Protein AF-A0A925WBZ6-F1 (afdb_monomer_lite)

pLDDT: mean 83.22, std 14.41, range [42.22, 98.12]

Secondary structure (DSSP, 8-state):
------PPPHHHHHHHHHHHHHHHHHHHHTT----PPPP-----EEEEE---SSS-TTTTTGGGS--SEEEEESS-TGGGT-SPPP-TT---

Sequence (92 aa):
MNSPIEMPARGQTVFRFMTALLVWGILFGLGLTGTRAAERVSIAGQWRFALDRVDDGISEEWFNKTLPDQIDLPGALQSQGFGDEISIHTPW

Radius of gyration: 36.0 Å; chains: 1; bounding box: 46×32×104 Å

Foldseek 3Di:
DDDDDDDPDPVVVVVVVVVVVVVVVVVVVVPPPDDDDPDDDDPWDKDADDDPPPVCCVVVVVVVDGHDDIDTPPDDQVVVPHDDDDDPPDDD

Structure (mmCIF, N/CA/C/O backbone):
data_AF-A0A925WBZ6-F1
#
_entry.id   AF-A0A925WBZ6-F1
#
loop_
_atom_site.group_PDB
_atom_site.id
_atom_site.type_symbol
_atom_site.label_atom_id
_atom_site.label_alt_id
_atom_site.label_comp_id
_atom_site.label_asym_id
_atom_site.label_entity_id
_atom_site.label_seq_id
_atom_site.pdbx_PDB_ins_code
_atom_site.Cartn_x
_atom_site.Cartn_y
_atom_site.Cartn_z
_atom_site.occupancy
_atom_site.B_iso_or_equiv
_atom_site.auth_seq_id
_atom_site.auth_comp_id
_atom_site.auth_asym_id
_atom_site.auth_atom_id
_atom_site.pdbx_PDB_model_num
ATOM 1 N N . MET A 1 1 ? -23.604 -4.326 91.335 1.00 44.78 1 MET A N 1
ATOM 2 C CA . MET A 1 1 ? -22.429 -4.066 90.482 1.00 44.78 1 MET A CA 1
ATOM 3 C C . MET A 1 1 ? -22.939 -4.059 89.052 1.00 44.78 1 MET A C 1
ATOM 5 O O . MET A 1 1 ? -22.923 -5.090 88.403 1.00 44.78 1 MET A O 1
ATOM 9 N N . ASN A 1 2 ? -23.534 -2.941 88.629 1.00 42.22 2 ASN A N 1
ATOM 10 C CA . ASN A 1 2 ? -24.187 -2.828 87.325 1.00 42.22 2 ASN A CA 1
ATOM 11 C C . ASN A 1 2 ? -23.466 -1.723 86.560 1.00 42.22 2 ASN A C 1
ATOM 13 O O . ASN A 1 2 ? -23.526 -0.562 86.962 1.00 42.22 2 ASN A O 1
ATOM 17 N N . SER A 1 3 ? -22.736 -2.105 85.518 1.00 57.34 3 SER A N 1
ATOM 18 C CA . SER A 1 3 ? -22.036 -1.168 84.644 1.00 57.34 3 SER A CA 1
ATOM 19 C C . SER A 1 3 ? -23.052 -0.314 83.870 1.00 57.34 3 SER A C 1
ATOM 21 O O . SER A 1 3 ? -24.055 -0.864 83.404 1.00 57.34 3 SER A O 1
ATOM 23 N N . PRO A 1 4 ? -22.831 1.002 83.709 1.00 58.88 4 PRO A N 1
ATOM 24 C CA . PRO A 1 4 ? -23.703 1.840 82.894 1.00 58.88 4 PRO A CA 1
ATOM 25 C C . PRO A 1 4 ? -23.628 1.411 81.425 1.00 58.88 4 PRO A C 1
ATOM 27 O O . PRO A 1 4 ? -22.541 1.247 80.876 1.00 58.88 4 PRO A O 1
ATOM 30 N N . ILE A 1 5 ? -24.785 1.236 80.784 1.00 64.62 5 ILE A N 1
ATOM 31 C CA . ILE A 1 5 ? -24.871 1.039 79.334 1.00 64.62 5 ILE A CA 1
ATOM 32 C C . ILE A 1 5 ? -24.672 2.414 78.690 1.00 64.62 5 ILE A C 1
ATOM 34 O O . ILE A 1 5 ? -25.578 3.247 78.700 1.00 64.62 5 ILE A O 1
ATOM 38 N N . GLU A 1 6 ? -23.476 2.671 78.164 1.00 64.12 6 GLU A N 1
ATOM 39 C CA . GLU A 1 6 ? -23.191 3.878 77.388 1.00 64.12 6 GLU A CA 1
ATOM 40 C C . GLU A 1 6 ? -23.987 3.839 76.074 1.00 64.12 6 GLU A C 1
ATOM 42 O O . GLU A 1 6 ? -23.696 3.068 75.160 1.00 64.12 6 GLU A O 1
ATOM 47 N N . MET A 1 7 ? -25.036 4.659 75.983 1.00 60.31 7 MET A N 1
ATOM 48 C CA . MET A 1 7 ? -25.761 4.871 74.732 1.00 60.31 7 MET A CA 1
ATOM 49 C C . MET A 1 7 ? -24.926 5.777 73.815 1.00 60.31 7 MET A C 1
ATOM 51 O O . MET A 1 7 ? -24.599 6.898 74.217 1.00 60.31 7 MET A O 1
ATOM 55 N N . PRO A 1 8 ? -24.595 5.358 72.580 1.00 63.12 8 PRO A N 1
ATOM 56 C CA . PRO A 1 8 ? -23.846 6.207 71.666 1.00 63.12 8 PRO A CA 1
ATOM 57 C C . PRO A 1 8 ? -24.675 7.436 71.272 1.00 63.12 8 PRO A C 1
ATOM 59 O O . PRO A 1 8 ? -25.872 7.344 70.984 1.00 63.12 8 PRO A O 1
ATOM 62 N N . ALA A 1 9 ? -24.023 8.601 71.246 1.00 66.88 9 ALA A N 1
ATOM 63 C CA . ALA A 1 9 ? -24.643 9.861 70.860 1.00 66.88 9 ALA A CA 1
ATOM 64 C C . ALA A 1 9 ? -25.266 9.739 69.459 1.00 66.88 9 ALA A C 1
ATOM 66 O O . ALA A 1 9 ? -24.594 9.379 68.493 1.00 66.88 9 ALA A O 1
ATOM 67 N N . ARG A 1 10 ? -26.557 10.077 69.346 1.00 60.59 10 ARG A N 1
ATOM 68 C CA . ARG A 1 10 ? 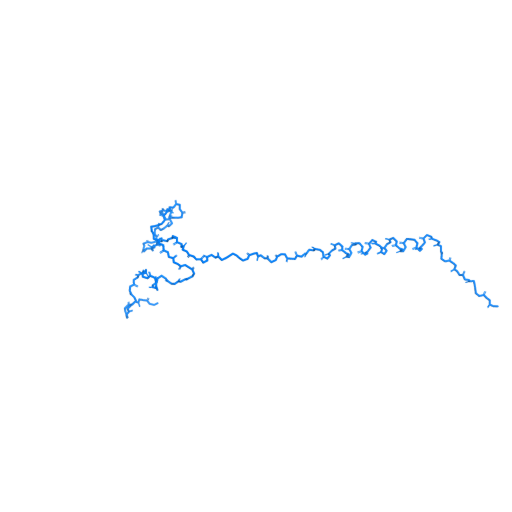-27.401 9.943 68.140 1.00 60.59 10 ARG A CA 1
ATOM 69 C C . ARG A 1 10 ? -26.739 10.449 66.842 1.00 60.59 10 ARG A C 1
ATOM 71 O O . ARG A 1 10 ? -26.999 9.903 65.776 1.00 60.59 10 ARG A O 1
ATOM 78 N N . GLY A 1 11 ? -25.867 11.459 66.930 1.00 62.56 11 GLY A N 1
ATOM 79 C CA . GLY A 1 11 ? -25.128 12.024 65.793 1.00 62.56 11 GLY A CA 1
ATOM 80 C C . GLY A 1 11 ? -23.961 11.168 65.280 1.00 62.56 11 GLY A C 1
AT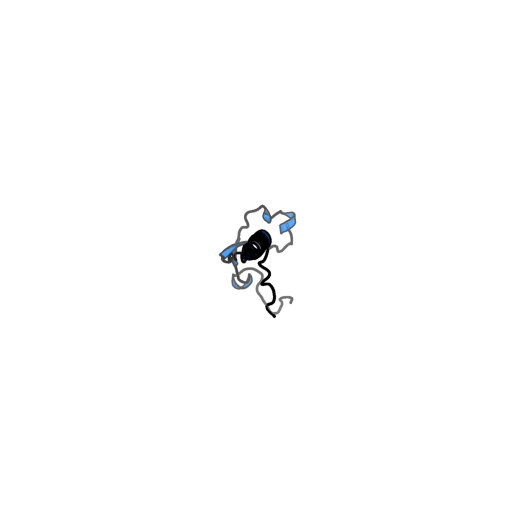OM 81 O O . GLY A 1 11 ? -23.642 11.228 64.095 1.00 62.56 11 GLY A O 1
ATOM 82 N N . GLN A 1 12 ? -23.356 10.324 66.122 1.00 63.81 12 GLN A N 1
ATOM 83 C CA . GLN A 1 12 ? -22.224 9.477 65.732 1.00 63.81 12 GLN A CA 1
ATOM 84 C C . GLN A 1 12 ? -22.664 8.343 64.804 1.00 63.81 12 GLN A C 1
ATOM 86 O O . GLN A 1 12 ? -21.961 8.000 63.855 1.00 63.81 12 GLN A O 1
ATOM 91 N N . THR A 1 13 ? -23.846 7.780 65.048 1.00 63.25 13 THR A N 1
ATOM 92 C CA . THR A 1 13 ? -24.414 6.723 64.208 1.00 63.25 13 THR A CA 1
ATOM 93 C C . THR A 1 13 ? -24.816 7.275 62.837 1.00 63.25 13 THR A C 1
ATOM 95 O O . THR A 1 13 ? -24.488 6.674 61.820 1.00 63.25 13 THR A O 1
ATOM 98 N N . VAL A 1 14 ? -25.432 8.462 62.783 1.00 67.19 14 VAL A N 1
ATOM 99 C CA . VAL A 1 14 ? -25.818 9.124 61.521 1.00 67.19 14 VAL A CA 1
ATOM 100 C C . VAL A 1 14 ? -24.590 9.510 60.687 1.00 67.19 14 VAL A C 1
ATOM 102 O O . VAL A 1 14 ? -24.538 9.202 59.499 1.00 67.19 14 VAL A O 1
ATOM 105 N N . PHE A 1 15 ? -23.558 10.093 61.307 1.00 66.81 15 PHE A N 1
ATOM 106 C CA . PHE A 1 15 ? -22.306 10.445 60.624 1.00 66.81 15 PHE A CA 1
ATOM 107 C C . PHE A 1 15 ? -21.570 9.214 60.064 1.00 66.81 15 PHE A C 1
ATOM 109 O O . PHE A 1 15 ? -21.014 9.260 58.965 1.00 66.81 15 PHE A O 1
ATOM 116 N N . ARG A 1 16 ? -21.621 8.078 60.772 1.00 70.50 16 ARG A N 1
ATOM 117 C CA . ARG A 1 16 ? -21.088 6.788 60.300 1.00 70.50 16 ARG A CA 1
ATOM 118 C C . ARG A 1 16 ? -21.842 6.245 59.086 1.00 70.50 16 ARG A C 1
ATOM 120 O O . ARG A 1 16 ? -21.209 5.761 58.155 1.00 70.50 16 ARG A O 1
ATOM 127 N N . PHE A 1 17 ? -23.169 6.363 59.057 1.00 71.69 17 PHE A N 1
ATOM 128 C CA . PHE A 1 17 ? -23.955 5.968 57.885 1.00 71.69 17 PHE A CA 1
ATOM 129 C C . PHE A 1 17 ? -23.698 6.884 56.680 1.00 71.69 17 PHE A C 1
ATOM 131 O O . PHE A 1 17 ? -23.533 6.393 55.568 1.00 71.69 17 PHE A O 1
ATOM 138 N N . MET A 1 18 ? -23.589 8.200 56.889 1.00 71.56 18 MET A N 1
ATOM 139 C CA . MET A 1 18 ? -23.312 9.163 55.812 1.00 71.56 18 MET A CA 1
ATOM 140 C C . MET A 1 18 ? -21.920 8.978 55.196 1.00 71.56 18 MET A C 1
ATOM 142 O O . MET A 1 18 ? -21.767 9.028 53.978 1.00 71.56 18 MET A O 1
ATOM 146 N N . THR A 1 19 ? -20.906 8.720 56.023 1.00 73.75 19 THR A N 1
ATOM 147 C CA . THR A 1 19 ? -19.543 8.441 55.547 1.00 73.75 19 THR A CA 1
ATOM 148 C C . THR A 1 19 ? -19.444 7.079 54.855 1.00 73.75 19 THR A C 1
ATOM 150 O O . THR A 1 19 ? -18.815 6.987 53.803 1.00 73.75 19 THR A O 1
ATOM 153 N N . ALA A 1 20 ? -20.128 6.044 55.358 1.00 77.44 20 ALA A N 1
ATOM 154 C CA . ALA A 1 20 ? -20.207 4.743 54.689 1.00 77.44 20 ALA A CA 1
ATOM 155 C C . ALA A 1 20 ? -20.895 4.823 53.312 1.00 77.44 20 ALA A C 1
ATOM 157 O O . ALA A 1 20 ? -20.419 4.202 52.362 1.00 77.44 20 ALA A O 1
ATOM 158 N N . LEU A 1 21 ? -21.962 5.622 53.180 1.00 80.00 21 LEU A N 1
ATOM 159 C CA . LEU A 1 21 ? -22.650 5.869 51.905 1.00 80.00 21 LEU A CA 1
ATOM 160 C C . LEU A 1 21 ? -21.775 6.635 50.905 1.00 80.00 21 LEU A C 1
ATOM 162 O O . LEU A 1 21 ? -21.777 6.303 49.723 1.00 80.00 21 LEU A O 1
ATOM 166 N N . LEU A 1 22 ? -20.993 7.616 51.366 1.00 77.19 22 LEU A N 1
ATOM 167 C CA . LEU A 1 22 ? -20.033 8.330 50.516 1.00 77.19 22 LEU A CA 1
ATOM 168 C C . LEU A 1 22 ? -18.923 7.405 50.002 1.00 77.19 22 LEU A C 1
ATOM 170 O O . LEU A 1 22 ? -18.606 7.438 48.816 1.00 77.19 22 LEU A O 1
ATOM 174 N N . VAL A 1 23 ? -18.369 6.542 50.859 1.00 79.75 23 VAL A N 1
ATOM 175 C CA . VAL A 1 23 ? -17.348 5.560 50.456 1.00 79.75 23 VAL A CA 1
ATOM 176 C C . VAL A 1 23 ? -17.922 4.544 49.464 1.00 79.75 23 VAL A C 1
ATOM 178 O O . VAL A 1 23 ? -17.284 4.260 48.453 1.00 79.75 23 VAL A O 1
ATOM 181 N N . TRP A 1 24 ? -19.143 4.050 49.692 1.00 75.69 24 TRP A N 1
ATOM 182 C CA . TRP A 1 24 ? -19.834 3.172 48.742 1.00 75.69 24 TRP A CA 1
ATOM 183 C C . TRP A 1 24 ? -20.121 3.858 47.404 1.00 75.69 24 TRP A C 1
ATOM 185 O O . TRP A 1 24 ? -19.902 3.253 46.360 1.00 75.69 24 TRP A O 1
ATOM 195 N N . GLY A 1 25 ? -20.547 5.123 47.413 1.00 77.44 25 GLY A N 1
ATOM 196 C CA . GLY A 1 25 ? -20.770 5.902 46.193 1.00 77.44 25 GLY A CA 1
ATOM 197 C C . GLY A 1 25 ? -19.491 6.111 45.376 1.00 77.44 25 GLY A C 1
ATOM 198 O O . GLY A 1 25 ? -19.516 5.979 44.154 1.00 77.44 25 GLY A O 1
ATOM 199 N N . ILE A 1 26 ? -18.359 6.365 46.041 1.00 76.31 26 ILE A N 1
ATOM 200 C CA . ILE A 1 26 ? -17.045 6.516 45.393 1.00 76.31 26 ILE A CA 1
ATOM 201 C C . ILE A 1 26 ? -16.558 5.179 44.814 1.00 76.31 26 ILE A C 1
ATOM 203 O O . ILE A 1 26 ? -16.121 5.136 43.664 1.00 76.31 26 ILE A O 1
ATOM 207 N N . LEU A 1 27 ? -16.674 4.080 45.567 1.00 69.75 27 LEU A N 1
ATOM 208 C CA . LEU A 1 27 ? -16.295 2.741 45.097 1.00 69.75 27 LEU A CA 1
ATOM 209 C C . LEU A 1 27 ? -17.188 2.252 43.945 1.00 69.75 27 LEU A C 1
ATOM 211 O O . LEU A 1 27 ? -16.699 1.585 43.037 1.00 69.75 27 LEU A O 1
ATOM 215 N N . PHE A 1 28 ? -18.472 2.621 43.943 1.00 69.19 28 PHE A N 1
ATOM 216 C CA . PHE A 1 28 ? -19.407 2.291 42.865 1.00 69.19 28 PHE A CA 1
ATOM 217 C C . PHE A 1 28 ? -19.150 3.119 41.594 1.00 69.19 28 PHE A C 1
ATOM 219 O O . PHE A 1 28 ? -19.257 2.600 40.485 1.00 69.19 28 PHE A O 1
ATOM 226 N N . GLY A 1 29 ? -18.755 4.390 41.735 1.00 65.88 29 GLY A N 1
ATOM 227 C CA . GLY A 1 29 ? -18.449 5.274 40.604 1.00 65.88 29 GLY A CA 1
ATOM 228 C C . GLY A 1 29 ? -17.140 4.944 39.875 1.00 65.88 29 GLY A C 1
ATOM 229 O O . GLY A 1 29 ? -17.050 5.152 38.666 1.00 65.88 29 GLY A O 1
ATOM 230 N N . LEU A 1 30 ? -16.141 4.392 40.575 1.00 64.44 30 LEU A N 1
ATOM 231 C CA . LEU A 1 30 ? -14.825 4.080 39.994 1.00 64.44 30 LEU A CA 1
ATOM 232 C C . LEU A 1 30 ? -14.809 2.815 39.111 1.00 64.44 30 LEU A C 1
ATOM 234 O O . LEU A 1 30 ? -13.851 2.602 38.375 1.00 64.44 30 LEU A O 1
ATOM 238 N N . GLY A 1 31 ? -15.850 1.976 39.171 1.00 62.28 31 GLY A N 1
ATOM 239 C CA . GLY A 1 31 ? -15.919 0.696 38.452 1.00 62.28 31 GLY A CA 1
ATOM 240 C C . GLY A 1 31 ? -16.450 0.764 37.013 1.00 62.28 31 GLY A C 1
ATOM 241 O O . GLY A 1 31 ? -16.563 -0.275 36.368 1.00 62.28 31 GLY A O 1
ATOM 242 N N . LEU A 1 32 ? -16.811 1.949 36.504 1.00 66.44 32 LEU A N 1
ATOM 243 C CA . LEU A 1 32 ? -17.550 2.095 35.236 1.00 66.44 32 LEU A CA 1
ATOM 244 C C . LEU A 1 32 ? -16.686 2.408 34.005 1.00 66.44 32 LEU A C 1
ATOM 246 O O . LEU A 1 32 ? -17.217 2.549 32.902 1.00 66.44 32 LEU A O 1
ATOM 250 N N . THR A 1 33 ? -15.363 2.485 34.137 1.00 68.00 33 THR A N 1
ATOM 251 C CA . THR A 1 33 ? -14.472 2.677 32.985 1.00 68.00 33 THR A CA 1
ATOM 252 C C . THR A 1 33 ? -14.182 1.342 32.299 1.00 68.00 33 THR A C 1
ATOM 254 O O . THR A 1 33 ? -13.096 0.778 32.396 1.00 68.00 33 THR A O 1
ATOM 257 N N . GLY A 1 34 ? -15.173 0.818 31.575 1.00 70.56 34 GLY A N 1
ATOM 258 C CA . GLY A 1 34 ? -14.957 -0.303 30.663 1.00 70.56 34 GLY A CA 1
ATOM 259 C C . GLY A 1 34 ? -13.974 0.096 29.559 1.00 70.56 34 GLY A C 1
ATOM 260 O O . GLY A 1 34 ? -14.216 1.056 28.825 1.00 70.56 34 GLY A O 1
ATOM 261 N N . THR A 1 35 ? -12.864 -0.629 29.421 1.00 74.25 35 THR A N 1
ATOM 262 C CA . THR A 1 35 ? -11.974 -0.478 28.269 1.00 74.25 35 THR A CA 1
ATOM 263 C C . THR A 1 35 ? -12.717 -0.974 27.030 1.00 74.25 35 THR A C 1
ATOM 265 O O . THR A 1 35 ? -13.019 -2.158 26.889 1.00 74.25 35 THR A O 1
ATOM 268 N N . ARG A 1 36 ? -13.069 -0.064 26.117 1.00 74.50 36 ARG A N 1
ATOM 269 C CA . ARG A 1 36 ? -13.569 -0.478 24.804 1.00 74.50 36 ARG A CA 1
ATOM 270 C C . ARG A 1 36 ? -12.392 -1.042 24.021 1.00 74.50 36 ARG A C 1
ATOM 272 O O . ARG A 1 36 ? -11.414 -0.336 23.788 1.00 74.50 36 ARG A O 1
ATOM 279 N N . ALA A 1 37 ? -12.481 -2.314 23.643 1.00 80.25 37 ALA A N 1
ATOM 280 C CA . ALA A 1 37 ? -11.554 -2.879 22.677 1.00 80.25 37 ALA A CA 1
ATOM 281 C C . ALA A 1 37 ? -11.644 -2.060 21.382 1.00 80.25 37 ALA A C 1
ATOM 283 O O . ALA A 1 37 ? -12.745 -1.715 20.950 1.00 80.25 37 ALA A O 1
ATOM 284 N N . ALA A 1 38 ? -10.494 -1.733 20.789 1.00 84.62 38 ALA A N 1
ATOM 285 C CA . ALA A 1 38 ? -10.471 -1.097 19.481 1.00 84.62 38 ALA A CA 1
ATOM 286 C C . ALA A 1 38 ? -11.201 -1.997 18.476 1.00 84.62 38 ALA A C 1
ATOM 288 O O . ALA A 1 38 ? -10.952 -3.206 18.415 1.00 84.62 38 ALA A O 1
ATOM 289 N N . GLU A 1 39 ? -12.115 -1.406 17.713 1.00 89.75 39 GLU A N 1
ATOM 290 C CA . GLU A 1 39 ? -12.801 -2.105 16.637 1.00 89.75 39 GLU A CA 1
ATOM 291 C C . GLU A 1 39 ? -11.775 -2.526 15.581 1.00 89.75 39 GLU A C 1
ATOM 293 O O . GLU A 1 39 ? -10.949 -1.726 15.138 1.00 89.75 39 GLU A O 1
ATOM 298 N 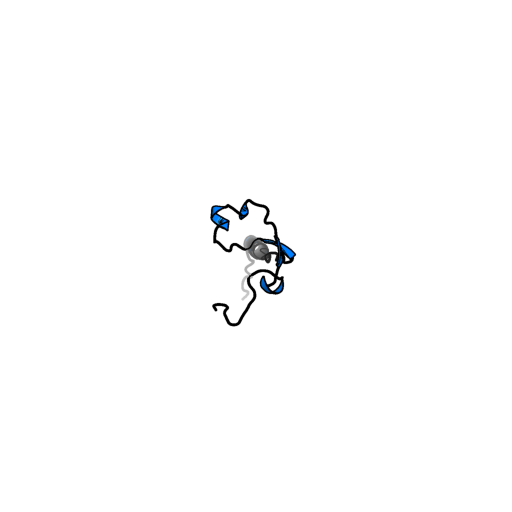N . ARG A 1 40 ? -11.797 -3.807 15.204 1.00 92.12 40 ARG A N 1
ATOM 299 C CA . ARG A 1 40 ? -10.959 -4.313 14.117 1.00 92.12 40 ARG A CA 1
ATOM 300 C C . ARG A 1 40 ? -11.751 -4.219 12.828 1.00 92.12 40 ARG A C 1
ATOM 302 O O . ARG A 1 40 ? -12.742 -4.923 12.666 1.00 92.12 40 ARG A O 1
ATOM 309 N N . VAL A 1 41 ? -11.269 -3.394 11.910 1.00 94.19 41 VAL A N 1
ATOM 310 C CA . VAL A 1 41 ? -11.803 -3.311 10.552 1.00 94.19 41 VAL A CA 1
ATOM 311 C C . VAL A 1 41 ? -10.892 -4.107 9.628 1.00 94.19 41 VAL A C 1
ATOM 313 O O . VAL A 1 41 ? -9.671 -3.953 9.659 1.00 94.19 41 VAL A O 1
ATOM 316 N N . SER A 1 42 ? -11.489 -4.985 8.824 1.00 94.81 42 SER A N 1
ATOM 317 C CA . SER A 1 42 ? -10.755 -5.683 7.773 1.00 94.81 42 SER A CA 1
ATOM 318 C C . SER A 1 42 ? -10.410 -4.708 6.653 1.00 94.81 42 SER A C 1
ATOM 320 O O . SER A 1 42 ? -11.274 -3.977 6.180 1.00 94.81 42 SER A O 1
ATOM 322 N N . ILE A 1 43 ? -9.157 -4.740 6.212 1.00 95.00 43 ILE A N 1
ATOM 323 C CA . ILE A 1 43 ? -8.673 -4.010 5.032 1.00 95.00 43 ILE A CA 1
ATOM 324 C C . ILE A 1 43 ? -8.502 -4.926 3.809 1.00 95.00 43 ILE A C 1
ATOM 326 O O . ILE A 1 43 ? -7.943 -4.516 2.794 1.00 95.00 43 ILE A O 1
ATOM 330 N N . ALA A 1 44 ? -8.954 -6.178 3.914 1.00 97.62 44 ALA A N 1
ATOM 331 C CA . ALA A 1 44 ? -8.941 -7.119 2.804 1.00 97.62 44 ALA A CA 1
ATOM 332 C C . ALA A 1 44 ? -9.924 -6.688 1.703 1.00 97.62 44 ALA A C 1
ATOM 334 O O . ALA A 1 44 ? -11.000 -6.164 1.995 1.00 97.62 44 ALA A O 1
ATOM 335 N N . GLY A 1 45 ? -9.565 -6.938 0.448 1.00 97.19 45 GLY A N 1
ATOM 336 C CA . GLY A 1 45 ? -10.336 -6.558 -0.732 1.00 97.19 45 GLY A CA 1
ATOM 337 C C . GLY A 1 45 ? -9.436 -6.083 -1.866 1.00 97.19 45 GLY A C 1
ATOM 338 O O . GLY A 1 45 ? -8.225 -6.295 -1.826 1.00 97.19 45 GLY A O 1
ATOM 339 N N . GLN A 1 46 ? -10.029 -5.417 -2.856 1.00 97.75 46 GLN A N 1
ATOM 340 C CA . GLN A 1 46 ? -9.290 -4.856 -3.982 1.00 97.75 46 GLN A CA 1
ATOM 341 C C . GLN A 1 46 ? -8.718 -3.478 -3.684 1.00 97.75 46 GLN A C 1
ATOM 343 O O . GLN A 1 46 ? -9.413 -2.571 -3.223 1.00 97.75 46 GLN A O 1
ATOM 348 N N . TRP A 1 47 ? -7.446 -3.321 -4.025 1.00 97.88 47 TRP A N 1
ATOM 349 C CA . TRP A 1 47 ? -6.680 -2.097 -3.869 1.00 97.88 47 TRP A CA 1
ATOM 350 C C . TRP A 1 47 ? -6.196 -1.626 -5.224 1.00 97.88 47 TRP A C 1
ATOM 352 O O . TRP A 1 47 ? -5.782 -2.436 -6.045 1.00 97.88 47 TRP A O 1
ATOM 362 N N . ARG A 1 48 ? -6.209 -0.311 -5.448 1.00 97.62 48 ARG A N 1
ATOM 363 C CA . ARG A 1 48 ? -5.486 0.270 -6.582 1.00 97.62 48 ARG A CA 1
ATOM 364 C C . ARG A 1 48 ? -3.994 0.251 -6.281 1.00 97.62 48 ARG A C 1
ATOM 366 O O . ARG A 1 48 ? -3.609 0.590 -5.162 1.00 97.62 48 ARG A O 1
ATOM 373 N N . PHE A 1 49 ? -3.172 -0.089 -7.263 1.00 96.69 49 PHE A N 1
ATOM 374 C CA . PHE A 1 49 ? -1.722 -0.138 -7.098 1.00 96.69 49 PHE A CA 1
ATOM 375 C C . PHE A 1 49 ? -0.994 0.155 -8.420 1.00 96.69 49 PHE A C 1
ATOM 377 O O . PHE A 1 49 ? -1.618 0.269 -9.474 1.00 96.69 49 PHE A O 1
ATOM 384 N N . ALA A 1 50 ? 0.325 0.317 -8.339 1.00 96.12 50 ALA A N 1
ATOM 385 C CA . ALA A 1 50 ? 1.237 0.373 -9.476 1.00 96.12 50 ALA A CA 1
ATOM 386 C C . ALA A 1 50 ? 2.612 -0.172 -9.049 1.00 96.12 50 ALA A C 1
ATOM 388 O O . ALA A 1 50 ? 2.981 -0.059 -7.878 1.00 96.12 50 ALA A O 1
ATOM 389 N N . LEU A 1 51 ? 3.368 -0.760 -9.981 1.00 95.50 51 LEU A N 1
ATOM 390 C CA . LEU A 1 51 ? 4.750 -1.187 -9.737 1.00 95.50 51 LEU A CA 1
ATOM 391 C C . LEU A 1 51 ? 5.707 -0.005 -9.902 1.00 95.50 51 LEU A C 1
ATOM 393 O O . LEU A 1 51 ? 5.869 0.507 -11.009 1.00 95.50 51 LEU A O 1
ATOM 397 N N . ASP A 1 52 ? 6.391 0.371 -8.827 1.00 95.31 52 ASP A N 1
ATOM 398 C CA . ASP A 1 52 ? 7.413 1.414 -8.866 1.00 95.31 52 ASP A CA 1
ATOM 399 C C . ASP A 1 52 ? 8.786 0.825 -9.217 1.00 95.31 52 ASP A C 1
ATOM 401 O O . ASP A 1 52 ? 9.611 0.523 -8.357 1.00 95.31 52 ASP A O 1
ATOM 405 N N . ARG A 1 53 ? 9.001 0.561 -10.509 1.00 92.31 53 ARG A N 1
ATOM 406 C CA . ARG A 1 53 ? 10.243 -0.065 -11.000 1.00 92.31 53 ARG A CA 1
ATOM 407 C C . ARG A 1 53 ? 11.450 0.876 -10.983 1.00 92.31 53 ARG A C 1
ATOM 409 O O . ARG A 1 53 ? 12.575 0.391 -11.074 1.00 92.31 53 ARG A O 1
ATOM 416 N N . VAL A 1 54 ? 11.212 2.184 -10.948 1.00 95.56 54 VAL A N 1
ATOM 417 C CA . VAL A 1 54 ? 12.242 3.227 -11.083 1.00 95.56 54 VAL A CA 1
ATOM 418 C C . VAL A 1 54 ? 12.362 4.123 -9.844 1.00 95.56 54 VAL A C 1
ATOM 420 O O . VAL A 1 54 ? 13.240 4.976 -9.827 1.00 95.56 54 VAL A O 1
ATOM 423 N N . ASP A 1 55 ? 11.574 3.860 -8.795 1.00 95.81 55 ASP A N 1
ATOM 424 C CA . ASP A 1 55 ? 11.554 4.585 -7.512 1.00 95.81 55 ASP A CA 1
ATOM 425 C C . ASP A 1 55 ? 11.092 6.053 -7.632 1.00 95.81 55 ASP A C 1
ATOM 427 O O . ASP A 1 55 ? 11.587 6.955 -6.955 1.00 95.81 55 ASP A O 1
ATOM 431 N N . ASP A 1 56 ? 10.117 6.299 -8.510 1.00 96.88 56 ASP A N 1
ATOM 432 C CA . ASP A 1 56 ? 9.595 7.636 -8.825 1.00 96.88 56 ASP A CA 1
ATOM 433 C C . ASP A 1 56 ? 8.215 7.913 -8.203 1.00 96.88 56 ASP A C 1
ATOM 435 O O . ASP A 1 56 ? 7.661 9.005 -8.343 1.00 96.88 56 ASP A O 1
ATOM 439 N N . GLY A 1 57 ? 7.635 6.968 -7.457 1.00 97.31 57 GLY A N 1
ATOM 440 C CA . GLY A 1 57 ? 6.282 7.114 -6.917 1.00 97.31 57 GLY A CA 1
ATOM 441 C C . GLY A 1 57 ? 6.116 8.315 -5.977 1.00 97.31 57 GLY A C 1
ATOM 442 O O . GLY A 1 57 ? 5.048 8.936 -5.934 1.00 97.31 57 GLY A O 1
ATOM 443 N N . ILE A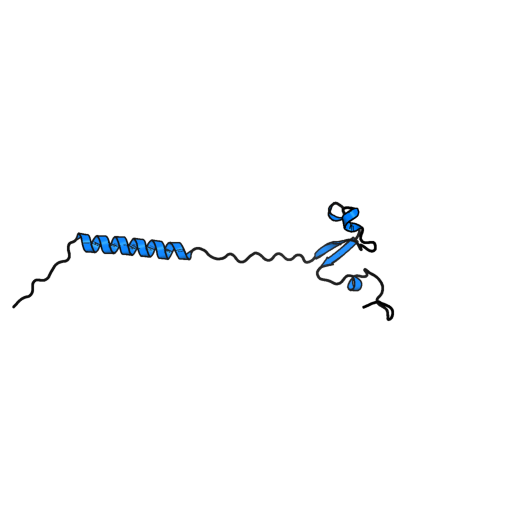 1 58 ? 7.175 8.678 -5.244 1.00 97.44 58 ILE A N 1
ATOM 444 C CA . ILE A 1 58 ? 7.196 9.870 -4.383 1.00 97.44 58 ILE A CA 1
ATOM 445 C C . ILE A 1 58 ? 7.394 11.139 -5.214 1.00 97.44 58 ILE A C 1
ATOM 447 O O . ILE A 1 58 ? 6.651 12.101 -5.015 1.00 97.44 58 ILE A O 1
ATOM 451 N N . SER A 1 59 ? 8.377 11.150 -6.123 1.00 98.12 59 SER A N 1
ATOM 452 C CA . SER A 1 59 ? 8.716 12.326 -6.941 1.00 98.12 59 SER A CA 1
ATOM 453 C C . SER A 1 59 ? 7.545 12.742 -7.837 1.00 98.12 59 SER A C 1
ATOM 455 O O . SER A 1 59 ? 7.296 13.931 -8.030 1.00 98.12 59 SER A O 1
ATOM 457 N N . GLU A 1 60 ? 6.769 11.767 -8.307 1.00 97.62 60 GLU A N 1
ATOM 458 C CA . GLU A 1 60 ? 5.573 11.966 -9.114 1.00 97.62 60 GLU A CA 1
ATOM 459 C C . GLU A 1 60 ? 4.263 12.056 -8.313 1.00 97.62 60 GLU A C 1
ATOM 461 O O . GLU A 1 60 ? 3.186 12.097 -8.917 1.00 97.62 60 GLU A O 1
ATOM 466 N N . GLU A 1 61 ? 4.310 12.061 -6.982 1.00 97.94 61 GLU A N 1
ATOM 467 C CA . GLU A 1 61 ? 3.139 12.169 -6.102 1.00 97.94 61 GLU A CA 1
ATOM 468 C C . GLU A 1 61 ? 2.013 11.159 -6.405 1.00 97.94 61 GLU A C 1
ATOM 470 O O . GLU A 1 61 ? 0.829 11.502 -6.487 1.00 97.94 61 GLU A O 1
ATOM 475 N N . TRP A 1 62 ? 2.346 9.879 -6.569 1.00 97.81 62 TRP A N 1
ATOM 476 C CA . TRP A 1 62 ? 1.372 8.830 -6.908 1.00 97.81 62 TRP A CA 1
ATOM 477 C C . TRP A 1 62 ? 0.228 8.691 -5.894 1.00 97.81 62 TRP A C 1
ATOM 479 O O . TRP A 1 62 ? -0.889 8.332 -6.264 1.00 97.81 62 TRP A O 1
ATOM 489 N N . PHE A 1 63 ? 0.467 9.052 -4.633 1.00 96.50 63 PHE A N 1
ATOM 490 C CA . PHE A 1 63 ? -0.552 9.094 -3.579 1.00 96.50 63 PHE A CA 1
ATOM 491 C C . PHE A 1 63 ? -1.679 10.112 -3.844 1.00 96.50 63 PHE A C 1
ATOM 493 O O . PHE A 1 63 ? -2.765 9.970 -3.285 1.00 96.50 63 PHE A O 1
ATOM 500 N N . ASN A 1 64 ? -1.451 11.099 -4.719 1.00 98.06 64 ASN A N 1
ATOM 501 C CA . ASN A 1 64 ? -2.447 12.076 -5.170 1.00 98.06 64 ASN A CA 1
ATOM 502 C C . ASN A 1 64 ? -3.121 11.677 -6.498 1.00 98.06 64 ASN A C 1
ATOM 504 O O . ASN A 1 64 ? -3.934 12.434 -7.033 1.00 98.06 64 ASN A O 1
ATOM 508 N N . LYS A 1 65 ? -2.798 10.502 -7.054 1.00 97.50 65 LYS A N 1
ATOM 509 C CA . LYS A 1 65 ? -3.271 10.037 -8.364 1.00 97.50 65 LYS A CA 1
ATOM 510 C C . LYS A 1 65 ? -4.180 8.812 -8.240 1.00 97.50 65 LYS A C 1
ATOM 512 O O . LYS A 1 65 ? -4.211 8.104 -7.236 1.00 97.50 65 LYS A O 1
ATOM 517 N N . THR A 1 66 ? -4.932 8.543 -9.306 1.00 97.75 66 THR A N 1
ATOM 518 C CA . THR A 1 66 ? -5.599 7.244 -9.476 1.00 97.75 66 THR A CA 1
ATOM 519 C C . THR A 1 66 ? -4.613 6.286 -10.130 1.00 97.75 66 THR A C 1
ATOM 521 O O . THR A 1 66 ? -4.202 6.523 -11.263 1.00 97.75 66 THR A O 1
ATOM 524 N N . LEU A 1 67 ? -4.226 5.231 -9.412 1.00 98.06 67 LEU A N 1
ATOM 525 C CA . LEU A 1 67 ? -3.318 4.209 -9.936 1.00 98.06 67 LEU A CA 1
ATOM 526 C C . LEU A 1 67 ? -4.052 3.281 -10.922 1.00 98.06 67 LEU A C 1
ATOM 528 O O . LEU A 1 67 ? -5.241 3.017 -10.708 1.00 98.06 67 LEU A O 1
ATOM 532 N N . PRO A 1 68 ? -3.376 2.834 -11.997 1.00 95.81 68 PRO A N 1
ATOM 533 C CA . PRO A 1 68 ? -4.013 2.158 -13.126 1.00 95.81 68 PRO A CA 1
ATOM 534 C C . PRO A 1 68 ? -4.439 0.718 -12.827 1.00 95.81 68 PRO A C 1
ATOM 536 O O . PRO A 1 68 ? -5.438 0.265 -13.383 1.00 95.81 68 PRO A O 1
ATOM 539 N N . ASP A 1 69 ? -3.714 0.018 -11.954 1.00 97.31 69 ASP A N 1
ATOM 540 C CA . ASP A 1 69 ? -3.905 -1.411 -11.724 1.00 97.31 69 ASP A CA 1
ATOM 541 C C . ASP A 1 69 ? -4.649 -1.693 -10.416 1.00 97.31 69 ASP A C 1
ATOM 543 O O . ASP A 1 69 ? -4.791 -0.828 -9.544 1.00 97.31 69 ASP A O 1
ATOM 547 N N . GLN A 1 70 ? -5.120 -2.934 -10.271 1.00 97.44 70 GLN A N 1
ATOM 54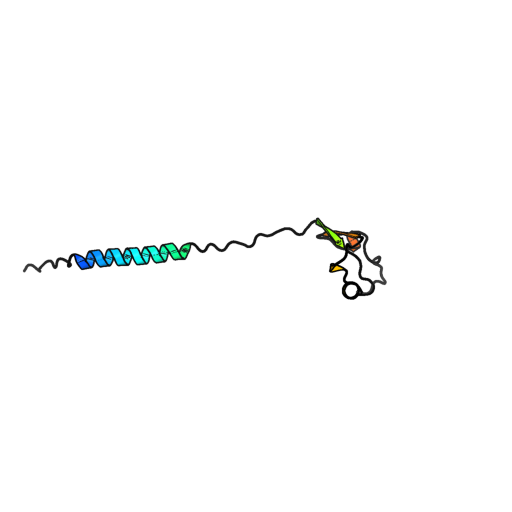8 C CA . GLN A 1 70 ? -5.759 -3.437 -9.059 1.00 97.44 70 GLN A CA 1
ATOM 549 C C . GLN A 1 70 ? -5.125 -4.744 -8.584 1.00 97.44 70 GLN A C 1
ATOM 551 O O . GLN A 1 70 ? -4.641 -5.536 -9.389 1.00 97.44 70 GLN A O 1
ATOM 556 N N . ILE A 1 71 ? -5.152 -4.967 -7.271 1.00 97.81 71 ILE A N 1
ATOM 557 C CA . ILE A 1 71 ? -4.643 -6.172 -6.614 1.00 97.81 71 ILE A CA 1
ATOM 558 C C . ILE A 1 71 ? -5.552 -6.576 -5.450 1.00 97.81 71 ILE A C 1
ATOM 560 O O . ILE A 1 71 ? -6.089 -5.712 -4.753 1.00 97.81 71 ILE A O 1
ATOM 564 N N . ASP A 1 72 ? -5.703 -7.875 -5.214 1.00 97.62 72 ASP A N 1
ATOM 565 C CA . ASP A 1 72 ? -6.387 -8.410 -4.042 1.00 97.62 72 ASP A CA 1
ATOM 566 C C . ASP A 1 72 ? -5.431 -8.490 -2.845 1.00 97.62 72 ASP A C 1
ATOM 568 O O . ASP A 1 72 ? -4.340 -9.069 -2.917 1.00 97.62 72 ASP A O 1
ATOM 572 N N . LEU A 1 73 ? -5.861 -7.929 -1.713 1.00 96.50 73 LEU A N 1
ATOM 573 C CA . LEU A 1 73 ? -5.197 -8.070 -0.420 1.00 96.50 73 LEU A CA 1
ATOM 574 C C . LEU A 1 73 ? -6.072 -8.870 0.563 1.00 96.50 73 LEU A C 1
ATOM 576 O O . LEU A 1 73 ? -7.285 -8.659 0.607 1.00 96.50 73 LEU A O 1
ATOM 580 N N . PRO A 1 74 ? -5.480 -9.726 1.419 1.00 96.12 74 PRO A N 1
ATOM 581 C CA . PRO A 1 74 ? -4.065 -10.107 1.437 1.00 96.12 74 PRO A CA 1
ATOM 582 C C . PRO A 1 74 ? -3.696 -11.039 0.267 1.00 96.12 74 PRO A C 1
ATOM 584 O O . PRO A 1 74 ? -4.501 -11.860 -0.157 1.00 96.12 74 PRO A O 1
ATOM 587 N N . GLY A 1 75 ? -2.453 -10.953 -0.210 1.00 93.81 75 GLY A N 1
ATOM 588 C CA . GLY A 1 75 ? -1.928 -11.775 -1.302 1.00 93.81 75 GLY A CA 1
ATOM 589 C C . GLY A 1 75 ? -0.529 -11.318 -1.723 1.00 93.81 75 GLY A C 1
ATOM 590 O O . GLY A 1 75 ? -0.079 -10.252 -1.304 1.00 93.81 75 GLY A O 1
ATOM 591 N N . ALA A 1 76 ? 0.171 -12.118 -2.532 1.00 92.56 76 ALA A N 1
ATOM 592 C CA . ALA A 1 76 ? 1.465 -11.741 -3.108 1.00 92.56 76 ALA A CA 1
ATOM 593 C C . ALA A 1 76 ? 1.296 -11.228 -4.547 1.00 92.56 76 ALA A C 1
ATOM 595 O O . ALA A 1 76 ? 0.429 -11.714 -5.278 1.00 92.56 76 ALA A O 1
ATOM 596 N N . LEU A 1 77 ? 2.155 -10.294 -4.970 1.00 94.12 77 LEU A N 1
ATOM 597 C CA . LEU A 1 77 ? 2.156 -9.729 -6.329 1.00 94.12 77 LEU A CA 1
ATOM 598 C C . LEU A 1 77 ? 2.272 -10.825 -7.396 1.00 94.12 77 LEU A C 1
ATOM 600 O O . LEU A 1 77 ? 1.452 -10.913 -8.308 1.00 94.12 77 LEU A O 1
ATOM 604 N N . GLN A 1 78 ? 3.242 -11.719 -7.217 1.00 91.44 78 GLN A N 1
ATOM 605 C CA . GLN A 1 78 ? 3.594 -12.761 -8.179 1.00 91.44 78 GLN A CA 1
ATOM 606 C C . GLN A 1 78 ? 2.471 -13.786 -8.339 1.00 91.44 78 GLN A C 1
ATOM 608 O O . GLN A 1 78 ? 2.184 -14.219 -9.450 1.00 91.44 78 GLN A O 1
ATOM 613 N N . SER A 1 79 ? 1.769 -14.124 -7.248 1.00 92.81 79 SER A N 1
ATOM 614 C CA . SER A 1 79 ? 0.600 -15.018 -7.315 1.00 92.81 79 SER A CA 1
ATOM 615 C C . SER A 1 79 ? -0.571 -14.434 -8.108 1.00 92.81 79 SER A C 1
ATOM 617 O O . SER A 1 79 ? -1.464 -15.176 -8.503 1.00 92.81 79 SER A O 1
ATOM 619 N N . GLN A 1 80 ? -0.561 -13.120 -8.340 1.00 95.44 80 GLN A N 1
ATOM 620 C CA . GLN A 1 80 ? -1.600 -12.383 -9.055 1.00 95.44 80 GLN A CA 1
ATOM 621 C C . GLN A 1 80 ? -1.127 -11.901 -10.437 1.00 95.44 80 GLN A C 1
ATOM 623 O O . GLN A 1 80 ? -1.822 -11.132 -11.088 1.00 95.44 80 GLN A O 1
ATOM 628 N N . GLY A 1 81 ? 0.037 -12.373 -10.904 1.00 93.81 81 GLY A N 1
ATOM 629 C CA . GLY A 1 81 ? 0.560 -12.069 -12.239 1.00 93.81 81 GLY A CA 1
ATOM 630 C C . GLY A 1 81 ? 1.359 -10.769 -12.343 1.00 93.81 81 GLY A C 1
ATOM 631 O O . GLY A 1 81 ? 1.636 -10.326 -13.454 1.00 93.81 81 GLY A O 1
ATOM 632 N N . PHE A 1 82 ? 1.748 -10.166 -11.215 1.00 93.88 82 PHE A N 1
ATOM 633 C CA . PHE A 1 82 ? 2.537 -8.935 -11.187 1.00 93.88 82 PHE A CA 1
ATOM 634 C C . PHE A 1 82 ? 3.990 -9.173 -10.763 1.00 93.88 82 PHE A C 1
ATOM 636 O O . PHE A 1 82 ? 4.275 -9.973 -9.870 1.00 93.88 82 PHE A O 1
ATOM 643 N N . GLY A 1 83 ? 4.900 -8.398 -11.354 1.00 89.94 83 GLY A N 1
ATOM 644 C CA . GLY A 1 83 ? 6.342 -8.490 -11.126 1.00 89.94 83 GLY A CA 1
ATOM 645 C C . GLY A 1 83 ? 7.059 -9.272 -12.222 1.00 89.94 83 GLY A C 1
ATOM 646 O O . GLY A 1 83 ? 6.473 -9.608 -13.250 1.00 89.94 83 GLY A O 1
ATOM 647 N N . ASP A 1 84 ? 8.348 -9.513 -12.01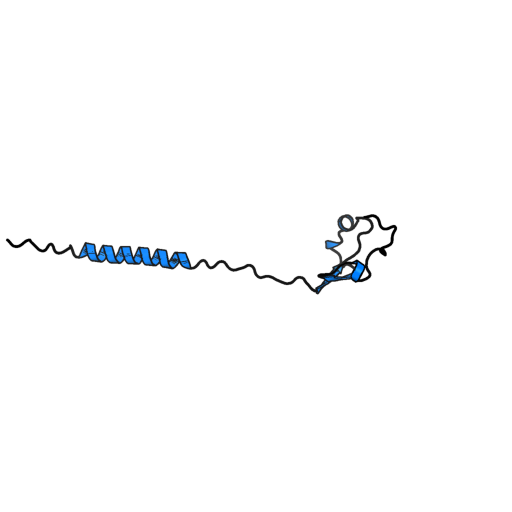3 1.00 87.38 84 ASP A N 1
ATOM 648 C CA . ASP A 1 84 ? 9.157 -10.305 -12.935 1.00 87.38 84 ASP A CA 1
ATOM 649 C C . ASP A 1 84 ? 8.986 -11.804 -12.660 1.00 87.38 84 ASP A C 1
ATOM 651 O O . ASP A 1 84 ? 8.724 -12.227 -11.529 1.00 87.38 84 ASP A O 1
ATOM 655 N N . GLU A 1 85 ? 9.138 -12.614 -13.707 1.00 84.88 85 GLU A N 1
ATOM 656 C CA . GLU A 1 85 ? 9.091 -14.068 -13.590 1.00 84.88 85 GLU A CA 1
ATOM 657 C C . GLU A 1 85 ? 10.240 -14.569 -12.702 1.00 84.88 85 GLU A C 1
ATOM 659 O O . GLU A 1 85 ? 11.406 -14.200 -12.878 1.00 84.88 85 GLU A O 1
ATOM 664 N N . ILE A 1 86 ? 9.911 -15.421 -11.730 1.00 83.19 86 ILE A N 1
ATOM 665 C CA . ILE A 1 86 ? 10.910 -16.029 -10.852 1.00 83.19 86 ILE A CA 1
ATOM 666 C C . ILE A 1 86 ? 11.655 -17.100 -11.651 1.00 83.19 86 ILE A C 1
ATOM 668 O O . ILE A 1 86 ? 11.052 -18.045 -12.154 1.00 83.19 86 ILE A O 1
ATOM 672 N N . SER A 1 87 ? 12.979 -16.982 -11.729 1.00 85.50 87 SER A N 1
ATOM 673 C CA . SER A 1 87 ? 13.848 -17.944 -12.406 1.00 85.50 87 SER A CA 1
ATOM 674 C C . SER A 1 87 ? 15.076 -18.277 -11.557 1.00 85.50 87 SER A C 1
ATOM 676 O O . SER A 1 87 ? 15.338 -17.656 -10.529 1.00 85.50 87 SER A O 1
ATOM 678 N N . ILE A 1 88 ? 15.890 -19.232 -12.018 1.00 90.75 88 ILE A N 1
ATOM 679 C CA . ILE A 1 88 ? 17.173 -19.575 -11.376 1.00 90.75 88 ILE A CA 1
ATOM 680 C C . ILE A 1 88 ? 18.185 -18.415 -11.360 1.00 90.75 88 ILE A C 1
ATOM 682 O O . ILE A 1 88 ? 19.205 -18.507 -10.684 1.00 90.75 88 ILE A O 1
ATOM 686 N N . HIS A 1 89 ? 17.921 -17.344 -12.112 1.00 88.94 89 HIS A N 1
ATOM 687 C CA . HIS A 1 89 ? 18.761 -16.151 -12.184 1.00 88.94 89 HIS A CA 1
ATOM 688 C C . HIS A 1 89 ? 18.223 -14.982 -11.351 1.00 88.94 89 HIS A C 1
ATOM 690 O O . HIS A 1 89 ? 18.838 -13.917 -11.346 1.00 88.94 89 HIS A O 1
ATOM 696 N N . THR A 1 90 ? 17.096 -15.153 -10.654 1.00 84.50 90 THR A N 1
ATOM 697 C CA . THR A 1 90 ? 16.546 -14.110 -9.785 1.00 84.50 90 THR A CA 1
ATOM 698 C C . THR A 1 90 ? 17.502 -13.857 -8.605 1.00 84.50 90 THR A C 1
ATOM 700 O O . THR A 1 90 ? 17.874 -14.816 -7.923 1.00 84.50 90 THR A O 1
ATOM 703 N N . PRO A 1 91 ? 17.931 -12.603 -8.360 1.00 78.50 91 PRO A N 1
ATOM 704 C CA . PRO A 1 91 ? 18.728 -12.260 -7.183 1.00 78.50 91 PRO A CA 1
ATOM 705 C C . PRO A 1 91 ? 17.889 -12.426 -5.905 1.00 78.50 91 PRO A C 1
ATOM 707 O O . PRO A 1 91 ? 16.725 -12.024 -5.886 1.00 78.50 91 PRO A O 1
ATOM 710 N N . TRP A 1 92 ? 18.480 -13.028 -4.865 1.00 76.25 92 TRP A N 1
ATOM 711 C CA . TRP A 1 92 ? 17.853 -13.284 -3.558 1.00 76.25 92 TRP A CA 1
ATOM 712 C C . TRP A 1 92 ? 18.357 -12.321 -2.487 1.00 76.25 92 TRP A C 1
ATOM 714 O O . TRP A 1 92 ? 19.580 -12.047 -2.483 1.00 76.25 92 TRP A O 1
#